Protein AF-A0A7X7YE80-F1 (afdb_monomer_lite)

Structure (mmCIF, N/CA/C/O backbone):
data_AF-A0A7X7YE80-F1
#
_entry.id   AF-A0A7X7YE80-F1
#
loop_
_atom_site.group_PDB
_atom_site.id
_atom_site.type_symbol
_atom_site.label_atom_id
_atom_site.label_alt_id
_atom_site.label_comp_id
_atom_site.label_asym_id
_atom_site.label_entity_id
_atom_site.label_seq_id
_atom_site.pdbx_PDB_ins_code
_atom_site.Cartn_x
_atom_site.Cartn_y
_atom_site.Cartn_z
_atom_site.occupancy
_atom_site.B_iso_or_equiv
_atom_site.auth_seq_id
_atom_site.auth_comp_id
_atom_site.auth_asym_id
_atom_site.auth_atom_id
_atom_site.pdbx_PDB_model_num
ATOM 1 N N . MET A 1 1 ? 12.871 1.285 -12.841 1.00 76.62 1 MET A N 1
ATOM 2 C CA . MET A 1 1 ? 12.973 1.416 -11.370 1.00 76.62 1 MET A CA 1
ATOM 3 C C . MET A 1 1 ? 13.585 0.148 -10.797 1.00 76.62 1 MET A C 1
ATOM 5 O O . MET A 1 1 ? 13.345 -0.941 -11.303 1.00 76.62 1 MET A O 1
ATOM 9 N N . ASN A 1 2 ? 14.417 0.268 -9.772 1.00 86.56 2 ASN A N 1
ATOM 10 C CA . ASN A 1 2 ? 14.976 -0.860 -9.029 1.00 86.56 2 ASN A CA 1
ATOM 11 C C . ASN A 1 2 ? 13.904 -1.486 -8.117 1.00 86.56 2 ASN A C 1
ATOM 13 O O . ASN A 1 2 ? 12.998 -0.800 -7.642 1.00 86.56 2 ASN A O 1
ATOM 17 N N . VAL A 1 3 ? 14.004 -2.800 -7.878 1.00 84.56 3 VAL A N 1
ATOM 18 C CA . VAL A 1 3 ? 12.938 -3.600 -7.238 1.00 84.56 3 VAL A CA 1
ATOM 19 C C . VAL A 1 3 ? 12.555 -3.079 -5.848 1.00 84.56 3 VAL A C 1
ATOM 21 O O . VAL A 1 3 ? 11.376 -3.019 -5.510 1.00 84.56 3 VAL A O 1
ATOM 24 N N . TRP A 1 4 ? 13.552 -2.613 -5.093 1.00 87.31 4 TRP A N 1
ATOM 25 C CA . TRP A 1 4 ? 13.395 -2.035 -3.760 1.00 87.31 4 TRP A CA 1
ATOM 26 C C . TRP A 1 4 ? 12.612 -0.728 -3.775 1.00 87.31 4 TRP A C 1
ATOM 28 O O . TRP A 1 4 ? 11.728 -0.540 -2.948 1.00 87.31 4 TRP A O 1
ATOM 38 N N . LEU A 1 5 ? 12.888 0.151 -4.741 1.00 87.19 5 LEU A N 1
ATOM 39 C CA . LEU A 1 5 ? 12.186 1.425 -4.867 1.00 87.19 5 LEU A CA 1
ATOM 40 C C . LEU A 1 5 ? 10.720 1.201 -5.260 1.00 87.19 5 LEU A C 1
ATOM 42 O O . LEU A 1 5 ? 9.829 1.831 -4.700 1.00 87.19 5 LEU A O 1
ATOM 46 N N . ARG A 1 6 ? 10.454 0.236 -6.150 1.00 81.62 6 ARG A N 1
ATOM 47 C CA . ARG A 1 6 ? 9.084 -0.140 -6.522 1.00 81.62 6 ARG A CA 1
ATOM 48 C C . ARG A 1 6 ? 8.310 -0.737 -5.347 1.00 81.62 6 ARG A C 1
ATOM 50 O O . ARG A 1 6 ? 7.146 -0.399 -5.158 1.00 81.62 6 ARG A O 1
ATOM 57 N N . ALA A 1 7 ? 8.950 -1.605 -4.564 1.00 82.12 7 ALA A N 1
ATOM 58 C CA . ALA A 1 7 ? 8.356 -2.175 -3.359 1.00 82.12 7 ALA A CA 1
ATOM 59 C C . ALA A 1 7 ? 8.074 -1.092 -2.306 1.00 82.12 7 ALA A C 1
ATOM 61 O O . ALA A 1 7 ? 6.975 -1.048 -1.765 1.00 82.12 7 ALA A O 1
ATOM 62 N N . LEU A 1 8 ? 9.020 -0.175 -2.080 1.00 87.50 8 LEU A N 1
ATOM 63 C CA . LEU A 1 8 ? 8.854 0.933 -1.140 1.00 87.50 8 LEU A CA 1
ATOM 64 C C . LEU A 1 8 ? 7.676 1.834 -1.532 1.00 87.50 8 LEU A C 1
ATOM 66 O O . LEU A 1 8 ? 6.836 2.139 -0.693 1.00 87.50 8 LEU A O 1
ATOM 70 N N . ILE A 1 9 ? 7.573 2.210 -2.810 1.00 87.44 9 ILE A N 1
ATOM 71 C CA . ILE A 1 9 ? 6.453 3.017 -3.313 1.00 87.44 9 ILE A CA 1
ATOM 72 C C . ILE A 1 9 ? 5.129 2.268 -3.145 1.00 87.44 9 ILE A C 1
ATOM 74 O O . ILE A 1 9 ? 4.160 2.857 -2.675 1.00 87.44 9 ILE A O 1
ATOM 78 N N . ALA A 1 10 ? 5.079 0.976 -3.478 1.00 85.50 10 ALA A N 1
ATOM 79 C CA . ALA A 1 10 ? 3.865 0.180 -3.330 1.00 85.50 10 ALA A CA 1
ATOM 80 C C . ALA A 1 10 ? 3.399 0.089 -1.867 1.00 85.50 10 ALA A C 1
ATOM 82 O O . ALA A 1 10 ? 2.209 0.246 -1.610 1.00 85.50 10 ALA A O 1
ATOM 83 N N . VAL A 1 11 ? 4.326 -0.090 -0.919 1.00 84.31 11 VAL A N 1
ATOM 84 C CA . VAL A 1 11 ? 4.021 -0.142 0.521 1.00 84.31 11 VAL A CA 1
ATOM 85 C C . VAL A 1 11 ? 3.554 1.214 1.051 1.00 84.31 11 VAL A C 1
ATOM 87 O O . VAL A 1 11 ? 2.559 1.272 1.771 1.00 84.31 11 VAL A O 1
ATOM 90 N N . LEU A 1 12 ? 4.232 2.308 0.681 1.00 87.56 12 LEU A N 1
ATOM 91 C CA . LEU A 1 12 ? 3.862 3.660 1.11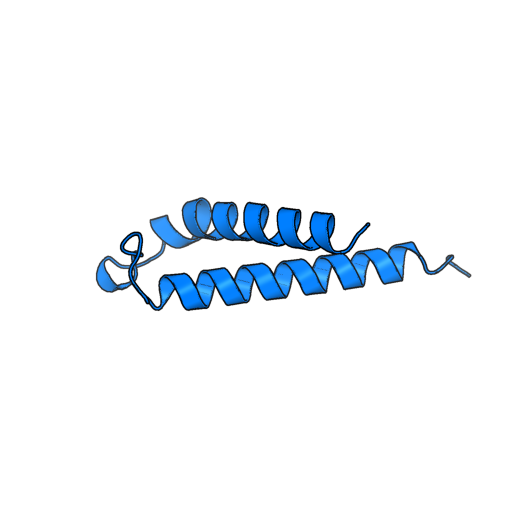7 1.00 87.56 12 LEU A CA 1
ATOM 92 C C . LEU A 1 12 ? 2.492 4.076 0.573 1.00 87.56 12 LEU A C 1
ATOM 94 O O . LEU A 1 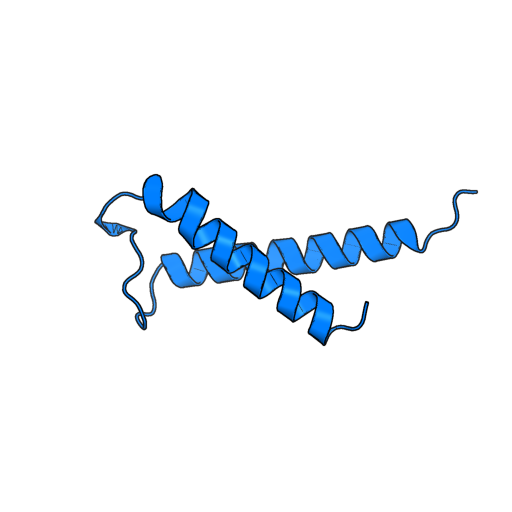12 ? 1.655 4.573 1.323 1.00 87.56 12 LEU A O 1
ATOM 98 N N . VAL A 1 13 ? 2.247 3.853 -0.721 1.00 87.44 13 VAL A N 1
ATOM 99 C CA . VAL A 1 13 ? 0.965 4.188 -1.355 1.00 87.44 13 VAL A CA 1
ATOM 100 C C . VAL A 1 13 ? -0.148 3.276 -0.840 1.00 87.44 13 VAL A C 1
ATOM 102 O O . VAL A 1 13 ? -1.239 3.770 -0.569 1.00 87.44 13 VAL A O 1
ATOM 105 N N . GLY A 1 14 ? 0.121 1.979 -0.658 1.00 82.62 14 GLY A N 1
ATOM 106 C CA . GLY A 1 14 ? -0.843 1.028 -0.104 1.00 82.62 14 GLY A CA 1
ATOM 107 C C . GLY A 1 14 ? -1.288 1.408 1.304 1.00 82.62 14 GLY A C 1
ATOM 108 O O . GLY A 1 14 ? -2.487 1.548 1.535 1.00 82.62 14 GLY A O 1
ATOM 109 N N . ASN A 1 15 ? -0.335 1.73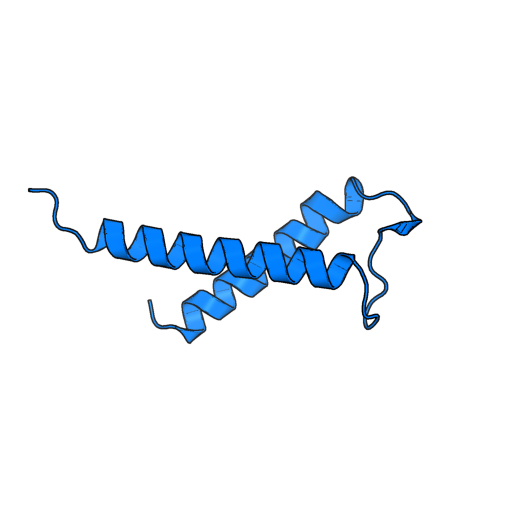9 2.182 1.00 82.75 15 ASN A N 1
ATOM 110 C CA . ASN A 1 15 ? -0.639 2.189 3.539 1.00 82.75 15 ASN A CA 1
ATOM 111 C C . ASN A 1 15 ? -1.426 3.503 3.554 1.00 82.75 15 ASN A C 1
ATOM 113 O O . ASN A 1 15 ? -2.421 3.616 4.267 1.00 82.75 15 ASN A O 1
ATOM 117 N N . VAL A 1 16 ? -1.030 4.499 2.752 1.00 83.81 16 VAL A N 1
ATOM 118 C CA . VAL A 1 16 ? -1.792 5.755 2.656 1.00 83.81 16 VAL A CA 1
ATOM 119 C C . VAL A 1 16 ? -3.214 5.484 2.167 1.00 83.81 16 VAL A C 1
ATOM 121 O O . VAL A 1 16 ? -4.161 6.015 2.740 1.00 83.81 16 VAL A O 1
ATOM 124 N N . LEU A 1 17 ? -3.390 4.634 1.153 1.00 81.25 17 LEU A N 1
ATOM 125 C CA . LEU A 1 17 ? -4.711 4.288 0.634 1.00 81.25 17 LEU A CA 1
ATOM 126 C C . LEU A 1 17 ? -5.558 3.567 1.691 1.00 81.25 17 LEU A C 1
ATOM 128 O O . LEU A 1 17 ? -6.722 3.915 1.887 1.00 81.25 17 LEU A O 1
ATOM 132 N N . TYR A 1 18 ? -4.971 2.608 2.406 1.00 73.00 18 TYR A N 1
ATOM 133 C CA . TYR A 1 18 ? -5.643 1.873 3.468 1.00 73.00 18 TYR A CA 1
ATOM 134 C C . TYR A 1 18 ? -6.103 2.817 4.591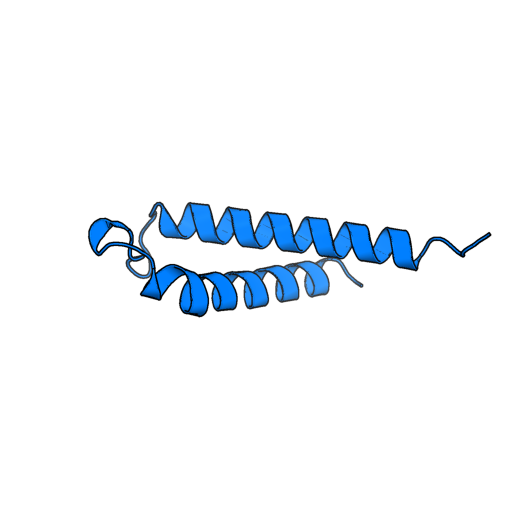 1.00 73.00 18 TYR A C 1
ATOM 136 O O . TYR A 1 18 ? -7.284 2.851 4.949 1.00 73.00 18 TYR A O 1
ATOM 144 N N . PHE A 1 19 ? -5.195 3.657 5.095 1.00 71.75 19 PHE A N 1
ATOM 145 C CA . PHE A 1 19 ? -5.503 4.556 6.202 1.00 71.75 19 PHE A CA 1
ATOM 146 C C . PHE A 1 19 ? -6.461 5.688 5.813 1.00 71.75 19 PHE A C 1
ATOM 148 O O . PHE A 1 19 ? -7.361 5.995 6.592 1.00 71.75 19 PHE A O 1
ATOM 155 N N . VAL A 1 20 ? -6.311 6.285 4.626 1.00 77.00 20 VAL A N 1
ATOM 156 C CA . VAL A 1 20 ? -7.096 7.461 4.206 1.00 77.00 20 VAL A CA 1
ATOM 157 C C . VAL A 1 20 ? -8.439 7.080 3.593 1.00 77.00 20 VAL A C 1
ATOM 159 O O . VAL A 1 20 ? -9.426 7.767 3.838 1.00 77.00 20 VAL A O 1
ATOM 162 N N . VAL A 1 21 ? -8.496 6.014 2.793 1.00 72.75 21 VAL A N 1
ATOM 163 C CA . VAL A 1 21 ? -9.706 5.657 2.036 1.00 72.75 21 VAL A CA 1
ATOM 164 C C . VAL A 1 21 ? -10.489 4.550 2.723 1.00 72.75 21 VAL A C 1
ATOM 166 O O . VAL A 1 21 ? -11.710 4.632 2.795 1.00 72.75 21 VAL A O 1
ATOM 169 N N . LEU A 1 22 ? -9.814 3.526 3.248 1.00 68.06 22 LEU A N 1
ATOM 170 C CA . LEU A 1 22 ? -10.501 2.374 3.829 1.00 68.06 22 LEU A CA 1
ATOM 171 C C . LEU A 1 22 ? -10.961 2.640 5.266 1.00 68.06 22 LEU A C 1
ATOM 173 O O . LEU A 1 22 ? -12.135 2.441 5.567 1.00 68.06 22 LEU A O 1
ATOM 177 N N . THR A 1 23 ? -10.098 3.157 6.143 1.00 69.00 23 THR A N 1
ATOM 178 C CA . THR A 1 23 ? -10.463 3.437 7.549 1.00 69.00 23 THR A CA 1
ATOM 179 C C . THR A 1 23 ? -11.780 4.211 7.742 1.00 69.00 23 THR A C 1
ATOM 181 O O . THR A 1 23 ? -12.542 3.817 8.626 1.00 69.00 23 THR A O 1
ATOM 184 N N . PRO A 1 24 ? -12.110 5.270 6.968 1.00 68.06 24 PRO A N 1
ATOM 185 C CA . PRO A 1 24 ? -13.380 5.982 7.145 1.00 68.06 24 PRO A CA 1
ATOM 186 C C . PRO A 1 24 ? -14.614 5.221 6.634 1.00 68.06 24 PRO A C 1
ATOM 188 O O . PRO A 1 24 ? -15.727 5.549 7.038 1.00 68.06 24 PRO A O 1
ATOM 191 N N . VAL A 1 25 ? -14.443 4.226 5.758 1.00 68.69 25 VAL A N 1
ATOM 192 C CA . VAL A 1 25 ? -15.544 3.453 5.151 1.00 68.69 25 VAL A CA 1
ATOM 193 C C . VAL A 1 25 ? -15.760 2.117 5.878 1.00 68.69 25 VAL A C 1
ATOM 195 O O . VAL A 1 25 ? -16.819 1.503 5.754 1.00 68.69 25 VAL A O 1
ATOM 198 N N . LEU A 1 26 ? -14.777 1.660 6.662 1.00 62.28 26 LEU A N 1
ATOM 199 C CA . LEU A 1 26 ? -14.831 0.363 7.330 1.00 62.28 26 LEU A CA 1
ATOM 200 C C . LEU A 1 26 ? -15.694 0.407 8.613 1.00 62.28 26 LEU A C 1
ATOM 202 O O . LEU A 1 26 ? -15.490 1.270 9.478 1.00 62.28 26 LEU A O 1
ATOM 206 N N . PRO A 1 27 ? -16.637 -0.545 8.785 1.00 63.66 27 PRO A N 1
ATOM 207 C CA . PRO A 1 27 ? -17.389 -0.691 10.025 1.00 63.66 27 PRO A CA 1
ATOM 208 C C . PRO A 1 27 ? -16.447 -0.961 11.216 1.00 63.66 27 PRO A C 1
ATOM 210 O O . PRO A 1 27 ? -15.329 -1.438 11.015 1.00 63.66 27 PRO A O 1
ATOM 213 N N . PRO A 1 28 ? -16.866 -0.644 12.458 1.00 64.50 28 PRO A N 1
ATOM 214 C CA . PRO A 1 28 ? -16.023 -0.729 13.658 1.00 64.50 28 PRO A CA 1
ATOM 215 C C . PRO A 1 28 ? -15.263 -2.051 13.807 1.00 64.50 28 PRO A C 1
ATOM 217 O O . PRO A 1 28 ? -14.093 -2.030 14.174 1.00 64.50 28 PRO A O 1
ATOM 220 N N . ASP A 1 29 ? -15.899 -3.162 13.436 1.00 62.34 29 ASP A N 1
ATOM 221 C CA . ASP A 1 29 ? -15.357 -4.521 13.557 1.00 62.34 29 ASP A CA 1
ATOM 222 C C . ASP A 1 29 ? -14.256 -4.845 12.533 1.00 62.34 29 ASP A C 1
ATOM 224 O O . ASP A 1 29 ? -13.565 -5.852 12.651 1.00 62.34 29 ASP A O 1
ATOM 228 N N . LEU A 1 30 ? -14.093 -3.996 11.515 1.00 58.00 30 LEU A N 1
ATOM 229 C CA . LEU A 1 30 ? -13.109 -4.145 10.445 1.00 58.00 30 LEU A CA 1
ATOM 230 C C . LEU A 1 30 ? -11.950 -3.142 10.564 1.00 58.00 30 LEU A C 1
ATOM 232 O O . LEU A 1 30 ? -11.008 -3.192 9.773 1.00 58.00 30 LEU A O 1
ATOM 236 N N . ARG A 1 31 ? -11.987 -2.228 11.543 1.00 62.56 31 ARG A N 1
ATOM 237 C CA . ARG A 1 31 ? -10.883 -1.290 11.775 1.00 62.56 31 ARG A CA 1
ATOM 238 C C . ARG A 1 31 ? -9.686 -2.041 12.345 1.00 62.56 31 ARG A C 1
ATOM 240 O O . ARG A 1 31 ? -9.805 -2.767 13.325 1.00 62.56 31 ARG A O 1
ATOM 247 N N . HIS A 1 32 ? -8.535 -1.828 11.723 1.00 57.00 32 HIS A N 1
ATOM 248 C CA . HIS A 1 32 ? -7.287 -2.477 12.100 1.00 57.00 32 HIS A CA 1
ATOM 249 C C . HIS A 1 32 ? -6.888 -2.095 13.532 1.00 57.00 32 HIS A C 1
ATOM 251 O O . HIS A 1 32 ? -6.816 -0.903 13.850 1.00 57.00 32 HIS A O 1
ATOM 257 N N . GLN A 1 33 ? -6.599 -3.083 14.379 1.00 60.59 33 GLN A N 1
ATOM 258 C CA . GLN A 1 33 ? -5.830 -2.842 15.592 1.00 60.59 33 GLN A CA 1
ATOM 259 C C . GLN A 1 33 ? -4.340 -2.842 15.222 1.00 60.59 33 GLN A C 1
ATOM 261 O O . GLN A 1 33 ? -3.861 -3.792 14.599 1.00 60.59 33 GLN A O 1
ATOM 266 N N . PRO A 1 34 ? -3.575 -1.796 15.586 1.00 59.75 34 PRO A N 1
ATOM 267 C CA . PRO A 1 34 ? -2.137 -1.786 15.347 1.00 59.75 34 PRO A CA 1
ATOM 268 C C . PRO A 1 34 ? -1.491 -3.031 15.972 1.00 59.75 34 PRO A C 1
ATOM 270 O O . PRO A 1 34 ? -1.706 -3.295 17.153 1.00 59.75 34 PRO A O 1
ATOM 273 N N . PHE A 1 35 ? -0.678 -3.757 15.195 1.00 58.25 35 PHE A N 1
ATOM 274 C CA . PHE A 1 35 ? 0.051 -4.976 15.599 1.00 58.25 35 PHE A C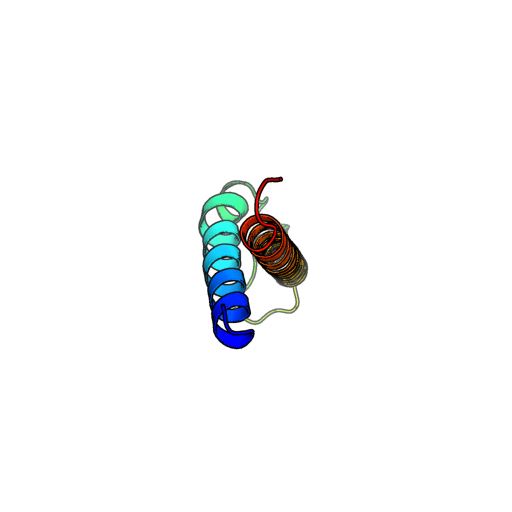A 1
ATOM 275 C C . PHE A 1 35 ? -0.773 -6.262 15.782 1.00 58.25 35 PHE A C 1
ATOM 277 O O . PHE A 1 35 ? -0.250 -7.238 16.324 1.00 58.25 35 PHE A O 1
ATOM 284 N N . ALA A 1 36 ? -2.012 -6.312 15.294 1.00 64.19 36 ALA A N 1
ATOM 285 C CA . ALA A 1 36 ? -2.805 -7.536 15.281 1.00 64.19 36 ALA A CA 1
ATOM 286 C C . ALA A 1 36 ? -2.902 -8.139 13.860 1.00 64.19 36 ALA A C 1
ATOM 288 O O . ALA A 1 36 ? -2.857 -7.437 12.845 1.00 64.19 36 ALA A O 1
ATOM 289 N N . TYR A 1 37 ? -2.939 -9.476 13.776 1.00 59.22 37 TYR A N 1
ATOM 290 C CA . TYR A 1 37 ? -3.135 -10.194 12.512 1.00 59.22 37 TYR A CA 1
ATOM 291 C C . TYR A 1 37 ? -4.615 -10.143 12.130 1.00 59.22 37 TYR A C 1
ATOM 293 O O . TYR A 1 37 ? -5.389 -11.045 12.448 1.00 59.22 37 TYR A O 1
ATOM 301 N N . ASP A 1 38 ? -4.986 -9.070 11.439 1.00 70.12 38 ASP A N 1
ATOM 302 C CA . ASP A 1 38 ? -6.382 -8.752 11.152 1.00 70.12 38 ASP A CA 1
ATOM 303 C C . ASP A 1 38 ? -6.694 -8.905 9.666 1.00 70.12 38 ASP A C 1
ATOM 305 O O . ASP A 1 38 ? -5.808 -8.879 8.807 1.00 70.12 38 ASP A O 1
ATOM 309 N N . LEU A 1 39 ? -7.989 -8.914 9.341 1.00 69.81 39 LEU A N 1
ATOM 310 C CA . LEU A 1 39 ? -8.450 -8.748 7.962 1.00 69.81 39 LEU A CA 1
ATOM 311 C C . LEU A 1 39 ? -7.878 -7.471 7.317 1.00 69.81 39 LEU A C 1
ATOM 313 O O . LEU A 1 39 ? -7.602 -7.454 6.121 1.00 69.81 39 LEU A O 1
ATOM 317 N N . GLY A 1 40 ? -7.650 -6.427 8.121 1.00 70.38 40 GLY A N 1
ATOM 318 C CA . GLY A 1 40 ? -7.026 -5.182 7.687 1.00 70.38 40 GLY A CA 1
ATOM 319 C C . GLY A 1 40 ? -5.612 -5.355 7.136 1.00 70.38 40 GLY A C 1
ATOM 320 O O . GLY A 1 40 ? -5.299 -4.817 6.077 1.00 70.38 40 GLY A O 1
ATOM 321 N N . LEU A 1 41 ? -4.795 -6.192 7.783 1.00 73.31 41 LEU A N 1
ATOM 322 C CA . LEU A 1 41 ? -3.445 -6.516 7.319 1.00 73.31 41 LEU A CA 1
ATOM 323 C C . LEU A 1 41 ? -3.479 -7.298 5.999 1.00 73.31 41 LEU A C 1
ATOM 325 O O . LEU A 1 41 ? -2.678 -7.045 5.100 1.00 73.31 41 LEU A O 1
ATOM 329 N N . ALA A 1 42 ? -4.424 -8.234 5.860 1.00 79.44 42 ALA A N 1
ATOM 330 C CA . ALA A 1 42 ? -4.604 -8.981 4.618 1.00 79.44 42 ALA A CA 1
ATOM 331 C C . ALA A 1 42 ? -5.014 -8.058 3.458 1.00 79.44 42 ALA A C 1
ATOM 333 O O . ALA A 1 42 ? -4.514 -8.203 2.342 1.00 79.44 42 ALA A O 1
ATOM 334 N N . ILE A 1 43 ? -5.886 -7.082 3.721 1.00 75.25 43 ILE A N 1
ATOM 335 C CA . ILE A 1 43 ? -6.312 -6.099 2.724 1.00 75.25 43 ILE A CA 1
ATOM 336 C C . ILE A 1 43 ? -5.156 -5.164 2.344 1.00 75.25 43 ILE A C 1
ATOM 338 O O . ILE A 1 43 ? -4.925 -4.966 1.151 1.00 75.25 43 ILE A O 1
ATOM 342 N N . ASP A 1 44 ? -4.397 -4.643 3.313 1.00 73.69 44 ASP A N 1
ATOM 343 C CA . ASP A 1 44 ? -3.223 -3.802 3.037 1.00 73.69 44 ASP A CA 1
ATOM 344 C C . ASP A 1 44 ? -2.180 -4.556 2.195 1.00 73.69 44 ASP A C 1
ATOM 346 O O . ASP A 1 44 ? -1.685 -4.038 1.191 1.00 73.69 44 ASP A O 1
ATOM 350 N N . PHE A 1 45 ? -1.933 -5.834 2.507 1.00 83.94 45 PHE A N 1
ATOM 351 C CA . PHE A 1 45 ? -1.059 -6.694 1.708 1.00 83.94 45 PHE A CA 1
ATOM 352 C C . PHE A 1 45 ? -1.545 -6.843 0.258 1.00 83.94 45 PHE A C 1
ATOM 354 O O . PHE A 1 45 ? -0.752 -6.710 -0.678 1.00 83.94 45 PHE A O 1
ATOM 361 N N . VAL A 1 46 ? -2.842 -7.088 0.046 1.00 87.06 46 VAL A N 1
ATOM 362 C CA . VAL A 1 46 ? -3.424 -7.219 -1.301 1.00 87.06 46 VAL A CA 1
ATOM 363 C C . VAL A 1 46 ? -3.323 -5.906 -2.080 1.00 87.06 46 VAL A C 1
ATOM 365 O O . VAL A 1 46 ? -2.968 -5.930 -3.261 1.00 87.06 46 VAL A O 1
ATOM 368 N N . ILE A 1 47 ? -3.571 -4.764 -1.433 1.00 84.56 47 ILE A N 1
ATOM 369 C CA . ILE A 1 47 ? -3.418 -3.436 -2.044 1.00 84.56 47 ILE A CA 1
ATOM 370 C C . ILE A 1 47 ? -1.959 -3.211 -2.458 1.00 84.56 47 ILE A C 1
ATOM 372 O O . ILE A 1 47 ? -1.690 -2.856 -3.609 1.00 84.56 47 ILE A O 1
ATOM 376 N N . CYS A 1 48 ? -1.009 -3.469 -1.556 1.00 87.19 48 CYS A N 1
ATOM 377 C CA . CYS A 1 48 ? 0.420 -3.328 -1.831 1.00 87.19 48 CYS A CA 1
ATOM 378 C C . CYS A 1 48 ? 0.863 -4.226 -2.996 1.00 87.19 48 CYS A C 1
ATOM 3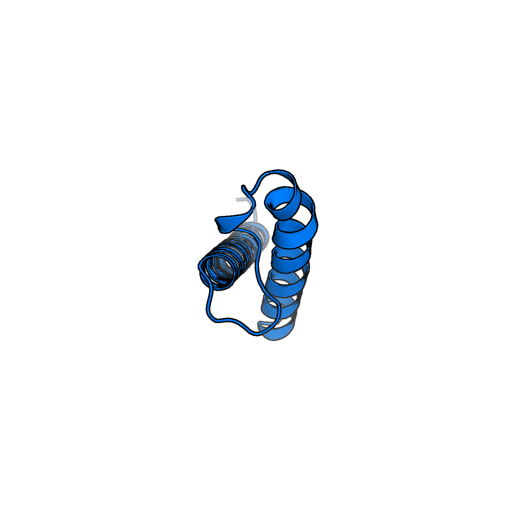80 O O . CYS A 1 48 ? 1.587 -3.781 -3.891 1.00 87.19 48 CYS A O 1
ATOM 382 N N . LEU A 1 49 ? 0.395 -5.477 -3.034 1.00 88.38 49 LEU A N 1
ATOM 383 C CA . LEU A 1 49 ? 0.698 -6.411 -4.115 1.00 88.38 49 LEU A CA 1
ATOM 384 C C . LEU A 1 49 ? 0.136 -5.922 -5.457 1.00 88.38 49 LEU A C 1
ATOM 386 O O . LEU A 1 49 ? 0.853 -5.920 -6.460 1.00 88.38 49 LEU A O 1
ATOM 390 N N . ALA A 1 50 ? -1.119 -5.471 -5.483 1.00 89.06 50 ALA A N 1
ATOM 391 C CA . ALA A 1 50 ? -1.752 -4.951 -6.691 1.00 89.06 50 ALA A CA 1
ATOM 392 C C . ALA A 1 50 ? -1.007 -3.724 -7.242 1.00 89.06 50 ALA A C 1
ATOM 394 O O . ALA A 1 50 ? -0.721 -3.666 -8.440 1.00 89.06 50 ALA A O 1
ATOM 395 N N . LEU A 1 51 ? -0.620 -2.783 -6.373 1.00 86.38 51 LEU A N 1
ATOM 396 C CA . LEU A 1 51 ? 0.154 -1.597 -6.749 1.00 86.38 51 LEU A CA 1
ATOM 397 C C . LEU A 1 51 ? 1.539 -1.959 -7.289 1.00 86.38 51 LEU A C 1
ATOM 399 O O . LEU A 1 51 ? 1.956 -1.436 -8.323 1.00 86.38 51 LEU A O 1
ATOM 403 N N . TYR A 1 52 ? 2.241 -2.886 -6.639 1.00 86.44 52 TYR A N 1
ATOM 404 C CA . TYR A 1 52 ? 3.548 -3.347 -7.099 1.00 86.44 52 TYR A CA 1
ATOM 405 C C . TYR A 1 52 ? 3.479 -3.978 -8.500 1.00 86.44 52 TYR A C 1
ATOM 407 O O . TYR A 1 52 ? 4.318 -3.689 -9.361 1.00 86.44 52 TYR A O 1
ATOM 415 N N . LEU A 1 53 ? 2.458 -4.805 -8.752 1.00 89.25 53 LEU A N 1
ATOM 416 C CA . LEU A 1 53 ? 2.223 -5.419 -10.060 1.00 89.25 53 LEU A CA 1
ATOM 417 C C . LEU A 1 53 ? 1.832 -4.382 -11.120 1.00 89.25 53 LEU A C 1
ATOM 419 O O . LEU A 1 53 ? 2.330 -4.450 -12.245 1.00 89.25 53 LEU A O 1
ATOM 423 N N . ALA A 1 54 ? 0.983 -3.412 -10.771 1.00 88.69 54 ALA A N 1
ATOM 424 C CA . ALA A 1 54 ? 0.581 -2.330 -11.666 1.00 88.69 54 ALA A CA 1
ATOM 425 C C . ALA A 1 54 ? 1.780 -1.466 -12.080 1.00 88.69 54 ALA A C 1
ATOM 427 O O . ALA A 1 54 ? 1.992 -1.257 -13.273 1.00 88.69 54 ALA A O 1
ATOM 428 N N . LEU A 1 55 ? 2.617 -1.053 -11.122 1.00 87.00 55 LEU A N 1
ATOM 429 C CA . LEU A 1 55 ? 3.848 -0.307 -11.395 1.00 87.00 55 LEU A CA 1
ATOM 430 C C . LEU A 1 55 ? 4.776 -1.096 -12.321 1.00 87.00 55 LEU A C 1
ATOM 432 O O . LEU A 1 55 ? 5.233 -0.566 -13.327 1.00 87.00 55 LEU A O 1
ATOM 436 N N . GLY A 1 56 ? 4.985 -2.387 -12.049 1.00 87.44 56 GLY A N 1
ATOM 437 C CA . GLY A 1 56 ? 5.788 -3.236 -12.929 1.00 87.44 56 GLY A CA 1
ATOM 438 C C . GLY A 1 56 ? 5.190 -3.396 -14.330 1.00 87.44 56 GLY A C 1
ATOM 439 O O . GLY A 1 56 ? 5.926 -3.561 -15.299 1.00 87.44 56 GLY A O 1
ATOM 440 N N . ARG A 1 57 ? 3.862 -3.332 -14.475 1.00 87.38 57 ARG A N 1
ATOM 441 C CA . ARG A 1 57 ? 3.196 -3.372 -15.782 1.00 87.38 57 ARG A CA 1
ATOM 442 C C . ARG A 1 57 ? 3.374 -2.063 -16.552 1.00 87.38 57 ARG A C 1
ATOM 444 O O . ARG A 1 57 ? 3.698 -2.119 -17.732 1.00 87.38 57 ARG A O 1
ATOM 451 N N . ILE A 1 58 ? 3.216 -0.920 -15.883 1.00 85.44 58 ILE A N 1
ATOM 452 C CA . ILE A 1 58 ? 3.421 0.413 -16.468 1.00 85.44 58 ILE A CA 1
ATOM 453 C C . ILE A 1 58 ? 4.867 0.570 -16.932 1.00 85.44 58 ILE A C 1
ATOM 455 O O . ILE A 1 58 ? 5.096 1.026 -18.043 1.00 85.44 58 ILE A O 1
ATOM 459 N N . GLU A 1 59 ? 5.840 0.132 -16.132 1.00 83.31 59 GLU A N 1
ATOM 460 C CA . GLU A 1 59 ? 7.251 0.185 -16.522 1.00 83.31 59 GLU A CA 1
ATOM 461 C C . GLU A 1 59 ? 7.550 -0.618 -17.787 1.00 83.31 59 GLU A C 1
ATOM 463 O O . GLU A 1 59 ? 8.316 -0.162 -18.627 1.00 83.31 59 GLU A O 1
ATOM 468 N N . ARG A 1 60 ? 6.940 -1.800 -17.940 1.00 80.69 60 ARG A N 1
ATOM 469 C CA . ARG A 1 60 ? 7.104 -2.612 -19.153 1.00 80.69 60 ARG A CA 1
ATOM 470 C C . ARG A 1 60 ? 6.500 -1.933 -20.377 1.00 80.69 60 ARG A C 1
ATOM 472 O O . ARG A 1 60 ? 7.153 -1.900 -21.408 1.00 80.69 60 ARG A O 1
ATOM 479 N N . HIS A 1 61 ? 5.314 -1.343 -20.240 1.00 79.69 61 HIS A N 1
ATOM 480 C CA . HIS A 1 61 ? 4.690 -0.588 -21.327 1.00 79.69 61 HIS A CA 1
ATOM 481 C C . HIS A 1 61 ? 5.444 0.702 -21.666 1.00 79.69 61 HIS A C 1
ATOM 483 O O . HIS A 1 61 ? 5.526 1.062 -22.830 1.00 79.69 61 HIS A O 1
ATOM 489 N N . ALA A 1 62 ? 6.028 1.379 -20.676 1.00 72.12 62 ALA A N 1
ATOM 490 C CA . ALA A 1 62 ? 6.875 2.549 -20.903 1.00 72.12 62 ALA A CA 1
ATOM 491 C C . ALA A 1 62 ? 8.237 2.184 -21.524 1.00 72.12 62 ALA A C 1
ATOM 493 O O . ALA A 1 62 ? 8.895 3.044 -22.104 1.00 72.12 62 ALA A O 1
ATOM 494 N N . ALA A 1 63 ? 8.672 0.929 -21.378 1.00 69.00 63 ALA A N 1
ATOM 495 C CA . ALA A 1 63 ? 9.894 0.405 -21.977 1.00 69.00 63 ALA A CA 1
ATOM 496 C C . ALA A 1 63 ? 9.682 -0.177 -23.385 1.00 69.00 63 ALA A C 1
ATOM 498 O O . ALA A 1 63 ? 10.668 -0.375 -24.092 1.00 69.00 63 ALA A O 1
ATOM 499 N N . GLU A 1 64 ? 8.439 -0.447 -23.800 1.00 67.31 64 GLU A N 1
ATOM 500 C CA . GLU A 1 64 ? 8.108 -0.752 -25.194 1.00 67.31 64 GLU A CA 1
ATOM 501 C C . GLU A 1 64 ? 8.168 0.547 -26.015 1.00 67.31 64 GLU A C 1
ATOM 503 O O . GLU A 1 64 ? 7.366 1.456 -25.785 1.00 67.31 64 GLU A O 1
ATOM 508 N N . PRO A 1 65 ? 9.107 0.678 -26.971 1.00 58.22 65 PRO A N 1
ATOM 509 C CA . PRO A 1 65 ? 9.077 1.778 -27.918 1.00 58.22 65 PRO A CA 1
ATOM 510 C C . PRO A 1 65 ? 7.822 1.622 -28.778 1.00 58.22 65 PRO A C 1
ATOM 512 O O . PRO A 1 65 ? 7.577 0.552 -29.338 1.00 58.22 65 PRO A O 1
ATOM 515 N N . GLN A 1 66 ? 7.029 2.687 -28.866 1.00 60.59 66 GLN A N 1
ATOM 516 C CA . GLN A 1 66 ? 5.910 2.786 -29.799 1.00 60.59 66 GLN A CA 1
ATOM 517 C C . GLN A 1 66 ? 6.426 2.490 -31.231 1.00 60.59 66 GLN A C 1
ATOM 519 O O . GLN A 1 66 ? 7.461 3.062 -31.587 1.00 60.59 66 GLN A O 1
ATOM 524 N N . PRO A 1 67 ? 5.786 1.590 -32.011 1.00 58.34 67 PRO A N 1
ATOM 525 C CA . PRO A 1 67 ? 6.255 1.199 -33.346 1.00 58.34 67 PRO A CA 1
ATOM 526 C C . PRO A 1 67 ? 6.235 2.349 -34.357 1.00 58.34 67 PRO A C 1
ATOM 528 O O . PRO A 1 67 ? 5.390 3.265 -34.205 1.00 58.34 67 PRO A O 1
#

pLDDT: mean 76.06, std 10.48, range [57.0, 89.25]

Sequence (67 aa):
MNVWLRALIAVLVGNVLYFVVLTPVLPPDLRHQPFAYDLGLAIDFVICLALYLALGRIERHAAEPQP

Radius of gyration: 14.86 Å; chains: 1; bounding box: 32×18×49 Å

Foldseek 3Di:
DDLVVLLVVLLVVLVCCLVPPVQVVDDPQQHDDPPDPGPSVVSSVVSSVVSSVVVVVVVVVVVDDDD

Secondary structure (DSSP, 8-state):
--HHHHHHHHHHHHHHHIIIIITTTS-GGGSPPTTS--HHHHHHHHHHHHHHHHHHHHHHHHHS---